Protein AF-A0A0F5VX11-F1 (afdb_monomer)

Foldseek 3Di:
DDPPPDDDPDDVVVVVVVVVVLVVVLVVLVVVLVVLVVVLVVCVVVVHDVVVNVVSVVVSVVSVVVCVVSVRPPD

pLDDT: mean 84.72, std 14.76, range [41.28, 97.31]

Solvent-accessible surface area (backbone atoms only — not comparable to full-atom values): 4477 Å² total; per-residue (Å²): 135,84,82,81,76,72,78,83,83,82,53,67,68,60,53,50,54,51,52,49,53,51,52,52,52,44,51,53,51,55,50,52,52,53,49,45,52,49,52,46,49,53,36,60,76,69,66,53,55,71,69,59,52,50,55,46,49,52,53,42,53,52,49,52,56,50,30,55,76,70,55,49,84,80,126

Mean predicted aligned error: 8.62 Å

Nearest PDB structures (foldseek):
  6b87-assembly2_B-3  TM=8.856E-01  e=4.025E-0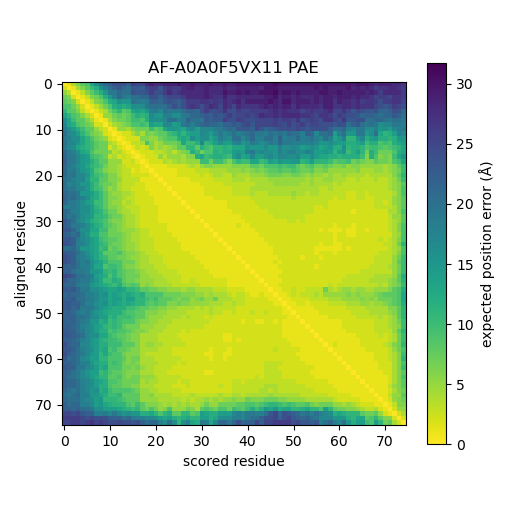1  synthetic construct
  6b87-assembly1_A-2  TM=8.769E-01  e=4.025E-01  synthetic construct
  8cwy-assembly1_B  TM=8.961E-01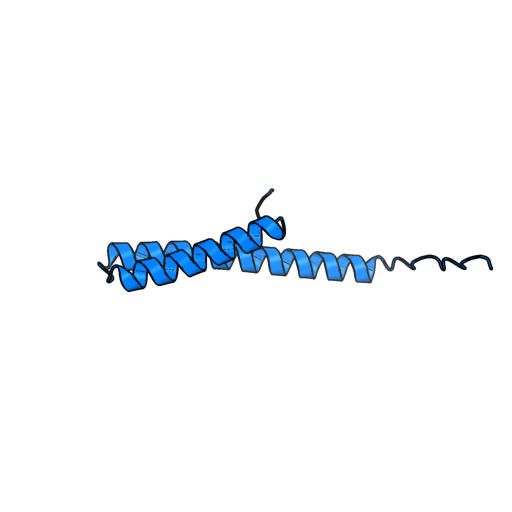  e=6.491E-01  synthetic construct
  8cwy-assembly1_F  TM=8.976E-01  e=6.491E-01  synthetic construct
  8cwy-assembly1_H  TM=8.959E-01  e=1.121E+00  synthetic construct

Radius of gyration: 19.94 Å; Cα contacts (8 Å, |Δi|>4): 28; chains: 1; bounding box: 30×29×61 Å

Structure (mmCIF, N/CA/C/O backbone):
data_AF-A0A0F5VX11-F1
#
_entry.id   AF-A0A0F5VX11-F1
#
loop_
_atom_site.group_PDB
_atom_site.id
_atom_site.type_symbol
_atom_site.label_atom_id
_atom_site.label_alt_id
_atom_site.label_comp_id
_atom_site.label_asym_id
_atom_site.label_entity_id
_atom_site.label_seq_id
_atom_site.pdbx_PDB_ins_code
_atom_site.Cartn_x
_atom_site.Cartn_y
_atom_site.Cartn_z
_atom_site.occupancy
_atom_site.B_iso_or_equiv
_atom_site.auth_seq_id
_atom_site.auth_comp_id
_atom_site.auth_asym_id
_atom_site.auth_atom_id
_atom_site.pdbx_PDB_model_num
ATOM 1 N N . MET A 1 1 ? 18.268 22.826 -42.410 1.00 44.06 1 MET A N 1
ATOM 2 C CA . MET A 1 1 ? 19.075 22.039 -41.459 1.00 44.06 1 MET A CA 1
ATOM 3 C C . MET A 1 1 ? 18.272 20.793 -41.153 1.00 44.06 1 MET A C 1
ATOM 5 O O . MET A 1 1 ? 17.223 20.902 -40.536 1.00 44.06 1 MET A O 1
ATOM 9 N N . THR A 1 2 ? 18.658 19.670 -41.747 1.00 50.50 2 THR A N 1
ATOM 10 C CA . THR A 1 2 ? 18.029 18.359 -41.555 1.00 50.50 2 THR A CA 1
ATOM 11 C C . THR A 1 2 ? 18.349 17.874 -40.151 1.00 50.50 2 THR A C 1
ATOM 13 O O . THR A 1 2 ? 19.514 17.809 -39.773 1.00 50.50 2 THR A O 1
ATOM 16 N N . THR A 1 3 ? 17.318 17.599 -39.360 1.00 55.75 3 THR A N 1
ATOM 17 C CA . THR A 1 3 ? 17.464 16.981 -38.046 1.00 55.75 3 THR A CA 1
ATOM 18 C C . THR A 1 3 ? 17.926 15.545 -38.269 1.00 55.75 3 THR A C 1
ATOM 20 O O . THR A 1 3 ? 17.133 14.706 -38.689 1.00 55.75 3 THR A O 1
ATOM 23 N N . ASP A 1 4 ? 19.215 15.288 -38.054 1.00 56.53 4 ASP A N 1
ATOM 24 C CA . ASP A 1 4 ? 19.791 13.947 -37.940 1.00 56.53 4 ASP A CA 1
ATOM 25 C C . ASP A 1 4 ? 19.130 13.261 -36.734 1.00 56.53 4 ASP A C 1
ATOM 27 O O . ASP A 1 4 ? 19.550 13.417 -35.587 1.00 56.53 4 ASP A O 1
ATOM 31 N N . GLN A 1 5 ? 18.005 12.583 -36.966 1.00 60.66 5 GLN A N 1
ATOM 32 C CA . GLN A 1 5 ? 17.442 11.670 -35.981 1.00 60.66 5 GLN A CA 1
ATOM 33 C C . GLN A 1 5 ? 18.301 10.412 -36.017 1.00 60.66 5 GLN A C 1
ATOM 35 O O . GLN A 1 5 ? 18.090 9.527 -36.845 1.00 60.66 5 GLN A O 1
ATOM 40 N N . GLN A 1 6 ? 19.311 10.370 -35.149 1.00 58.81 6 GLN A N 1
ATOM 41 C CA . GLN A 1 6 ? 20.068 9.148 -34.914 1.00 58.81 6 GLN A CA 1
ATOM 42 C C . GLN A 1 6 ? 19.092 8.034 -34.494 1.00 58.81 6 GLN A C 1
ATOM 44 O O . GLN A 1 6 ? 18.193 8.297 -33.687 1.00 58.81 6 GLN A O 1
ATOM 49 N N . PRO A 1 7 ? 19.227 6.813 -35.038 1.00 64.69 7 PRO A N 1
ATOM 50 C CA . PRO A 1 7 ? 18.398 5.695 -34.620 1.00 64.69 7 PRO A CA 1
ATOM 51 C C . PRO A 1 7 ? 18.628 5.440 -33.129 1.00 64.69 7 PRO A C 1
ATOM 53 O O . PRO A 1 7 ? 19.767 5.386 -32.670 1.00 64.69 7 PRO A O 1
ATOM 56 N N . VAL A 1 8 ? 17.539 5.309 -32.372 1.00 68.56 8 VAL A N 1
ATOM 57 C CA . VAL A 1 8 ? 17.600 4.820 -30.994 1.00 68.56 8 VAL A CA 1
ATOM 58 C C . VAL A 1 8 ? 18.113 3.384 -31.074 1.00 68.56 8 VAL A C 1
ATOM 60 O O . VAL A 1 8 ? 17.437 2.516 -31.627 1.00 68.56 8 VAL A O 1
ATOM 63 N N . GLU A 1 9 ? 19.337 3.143 -30.606 1.00 67.94 9 GLU A N 1
ATOM 64 C CA . GLU A 1 9 ? 19.849 1.784 -30.453 1.00 67.94 9 GLU A CA 1
ATOM 65 C C . GLU A 1 9 ? 19.067 1.107 -29.326 1.00 67.94 9 GLU A C 1
ATOM 67 O O . GLU A 1 9 ? 19.227 1.422 -28.149 1.00 67.94 9 GLU A O 1
ATOM 72 N N . HIS A 1 10 ? 18.173 0.206 -29.719 1.00 63.66 10 HIS A N 1
ATOM 73 C CA . HIS A 1 10 ? 17.453 -0.677 -28.817 1.00 63.66 10 HIS A CA 1
ATOM 74 C C . HIS A 1 10 ? 18.377 -1.845 -28.456 1.00 63.66 10 HIS A C 1
ATOM 76 O O . HIS A 1 10 ? 18.607 -2.721 -29.291 1.00 63.66 10 HIS A O 1
ATOM 82 N N . ASP A 1 11 ? 18.938 -1.836 -27.244 1.00 74.75 11 ASP A N 1
ATOM 83 C CA . ASP A 1 11 ? 19.640 -2.987 -26.667 1.00 74.75 11 ASP A CA 1
ATOM 84 C C . ASP A 1 11 ? 18.621 -3.885 -25.940 1.00 74.75 11 ASP A C 1
ATOM 86 O O . ASP A 1 11 ? 18.152 -3.522 -24.855 1.00 74.75 11 ASP A O 1
ATOM 90 N N . PRO A 1 12 ? 18.279 -5.067 -26.488 1.00 71.75 12 PRO A N 1
ATOM 91 C CA . PRO A 1 12 ? 17.253 -5.934 -25.916 1.00 71.75 12 PRO A CA 1
ATOM 92 C C . PRO A 1 12 ? 17.566 -6.397 -24.488 1.00 71.75 12 PRO A C 1
ATOM 94 O O . PRO A 1 12 ? 16.643 -6.625 -23.709 1.00 71.75 12 PRO A O 1
ATOM 97 N N . LEU A 1 13 ? 18.850 -6.533 -24.131 1.00 71.00 13 LEU A N 1
ATOM 98 C CA . LEU A 1 13 ? 19.253 -6.957 -22.786 1.00 71.00 13 LEU A CA 1
ATOM 99 C C . LEU A 1 13 ? 19.032 -5.842 -21.759 1.00 71.00 13 LEU A C 1
ATOM 101 O O . LEU A 1 13 ? 18.593 -6.114 -20.640 1.00 71.00 13 LEU A O 1
ATOM 105 N N . SER A 1 14 ? 19.303 -4.592 -22.144 1.00 70.62 14 SER A N 1
ATOM 106 C CA . SER A 1 14 ? 19.019 -3.427 -21.303 1.00 70.62 14 SER A CA 1
ATOM 107 C C . SER A 1 14 ? 17.514 -3.256 -21.101 1.00 70.62 14 SER A C 1
ATOM 109 O O . SER A 1 14 ? 17.062 -3.055 -19.976 1.00 70.62 14 SER A O 1
ATOM 111 N N . GLU A 1 15 ? 16.721 -3.413 -22.163 1.00 73.75 15 GLU A N 1
ATOM 112 C CA . GLU A 1 15 ? 15.261 -3.312 -22.083 1.00 73.75 15 GLU A CA 1
ATOM 113 C C . GLU A 1 15 ? 14.644 -4.414 -21.212 1.00 73.75 15 GLU A C 1
ATOM 115 O O . GLU A 1 15 ? 13.731 -4.150 -20.428 1.00 73.75 15 GLU A O 1
ATOM 120 N N . GLU A 1 16 ? 15.146 -5.649 -21.298 1.00 72.25 16 GLU A N 1
ATOM 121 C CA . GLU A 1 16 ? 14.690 -6.748 -20.444 1.00 72.25 16 GLU A CA 1
ATOM 122 C C . GLU A 1 16 ? 15.010 -6.492 -18.961 1.00 72.25 16 GLU A C 1
ATOM 124 O O . GLU A 1 16 ? 14.153 -6.715 -18.099 1.00 72.25 16 GLU A O 1
ATOM 129 N N . ALA A 1 17 ? 16.202 -5.967 -18.658 1.00 70.38 17 ALA A N 1
ATOM 130 C CA . ALA A 1 17 ? 16.593 -5.591 -17.300 1.00 70.38 17 ALA A CA 1
ATOM 131 C C . ALA A 1 17 ? 15.730 -4.443 -16.739 1.00 70.38 17 ALA A C 1
ATOM 133 O O . ALA A 1 17 ? 15.307 -4.489 -15.575 1.00 70.38 17 ALA A O 1
ATOM 134 N N . ASP A 1 18 ? 15.402 -3.450 -17.566 1.00 82.12 18 ASP A N 1
ATOM 135 C CA . ASP A 1 18 ? 14.510 -2.348 -17.198 1.00 82.12 18 ASP A CA 1
ATOM 136 C C . ASP A 1 18 ? 13.082 -2.846 -16.937 1.00 82.12 18 ASP A C 1
ATOM 138 O O . ASP A 1 18 ? 12.466 -2.504 -15.922 1.00 82.12 18 ASP A O 1
ATOM 142 N N . LEU A 1 19 ? 12.557 -3.722 -17.800 1.00 84.44 19 LEU A N 1
ATOM 143 C CA . LEU A 1 19 ? 11.241 -4.337 -17.620 1.00 84.44 19 LEU A CA 1
ATOM 144 C C . LEU A 1 19 ? 11.174 -5.206 -16.361 1.00 84.44 19 LEU A C 1
ATOM 146 O O . LEU A 1 19 ? 10.161 -5.178 -15.654 1.00 84.44 19 LEU A O 1
ATOM 150 N N . LEU A 1 20 ? 12.228 -5.969 -16.063 1.00 87.81 20 LEU A N 1
ATOM 151 C CA . LEU A 1 20 ? 12.315 -6.752 -14.833 1.00 87.81 20 LEU A CA 1
ATOM 152 C C . LEU A 1 20 ? 12.294 -5.835 -13.606 1.00 87.81 20 LEU A C 1
ATOM 154 O O . LEU A 1 20 ? 11.495 -6.055 -12.697 1.00 87.81 20 LEU A O 1
ATOM 158 N N . THR A 1 21 ? 13.086 -4.763 -13.625 1.00 88.06 21 THR A N 1
ATOM 159 C CA . THR A 1 21 ? 13.134 -3.759 -12.551 1.00 88.06 21 THR A CA 1
ATOM 160 C C . THR A 1 21 ? 11.760 -3.128 -12.316 1.00 88.06 21 THR A C 1
ATOM 162 O O . THR A 1 21 ? 11.316 -2.993 -11.173 1.00 88.06 21 THR A O 1
ATOM 165 N N . ILE A 1 22 ? 11.041 -2.796 -13.393 1.00 87.00 22 ILE A N 1
ATOM 166 C CA . ILE A 1 22 ? 9.671 -2.279 -13.315 1.00 87.00 22 ILE A CA 1
ATOM 167 C C . ILE A 1 22 ? 8.751 -3.322 -12.676 1.00 87.00 22 ILE A C 1
ATOM 169 O O . ILE A 1 22 ? 8.049 -2.997 -11.721 1.00 87.00 22 ILE A O 1
ATOM 173 N N . ARG A 1 23 ? 8.764 -4.578 -13.137 1.00 88.62 23 ARG A N 1
ATOM 174 C CA . ARG A 1 23 ? 7.912 -5.646 -12.581 1.00 88.62 23 ARG A CA 1
ATOM 175 C C . ARG A 1 23 ? 8.194 -5.919 -11.105 1.00 88.62 23 ARG A C 1
ATOM 177 O O . ARG A 1 23 ? 7.254 -6.097 -10.333 1.00 88.62 23 ARG A O 1
ATOM 184 N N . GLU A 1 24 ? 9.456 -5.911 -10.689 1.00 90.31 24 GLU A N 1
ATOM 185 C CA . GLU A 1 24 ? 9.823 -6.043 -9.277 1.00 90.31 24 GLU A CA 1
ATOM 186 C C . GLU A 1 24 ? 9.301 -4.872 -8.443 1.00 90.31 24 GLU A C 1
ATOM 188 O O . GLU A 1 24 ? 8.736 -5.074 -7.366 1.00 90.31 24 GLU A O 1
ATOM 193 N N . ALA A 1 25 ? 9.440 -3.641 -8.943 1.00 88.75 25 ALA A N 1
ATOM 194 C CA . ALA A 1 25 ? 8.893 -2.465 -8.280 1.00 88.75 25 ALA A CA 1
ATOM 195 C C . ALA A 1 25 ? 7.360 -2.550 -8.161 1.00 88.75 25 ALA A C 1
ATOM 197 O O . ALA A 1 25 ? 6.809 -2.257 -7.099 1.00 88.7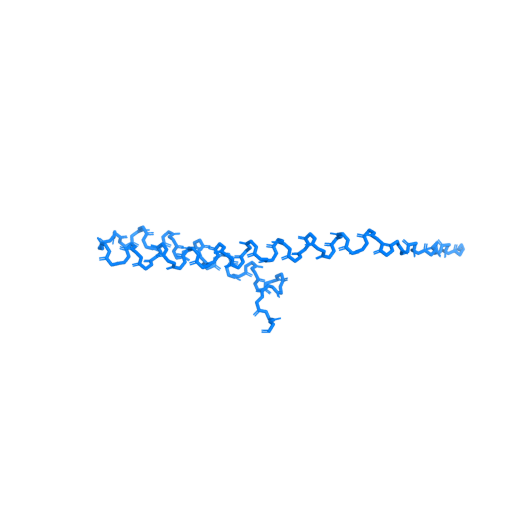5 25 ALA A O 1
ATOM 198 N N . GLN A 1 26 ? 6.674 -3.016 -9.209 1.00 90.19 26 GLN A N 1
ATOM 199 C CA . GLN A 1 26 ? 5.230 -3.258 -9.195 1.00 90.19 26 GLN A CA 1
ATOM 200 C C . GLN A 1 26 ? 4.841 -4.298 -8.138 1.00 90.19 26 GLN A C 1
ATOM 202 O O . GLN A 1 26 ? 3.942 -4.042 -7.336 1.00 90.19 26 GLN A O 1
ATOM 207 N N . ALA A 1 27 ? 5.552 -5.428 -8.079 1.00 90.94 27 ALA A N 1
ATOM 208 C CA . ALA A 1 27 ? 5.316 -6.475 -7.088 1.00 90.94 27 ALA A CA 1
ATOM 209 C C . ALA A 1 27 ? 5.468 -5.949 -5.650 1.00 90.94 27 ALA A C 1
ATOM 211 O O . ALA A 1 27 ? 4.591 -6.180 -4.816 1.00 90.94 27 ALA A O 1
ATOM 212 N N . ARG A 1 28 ? 6.519 -5.161 -5.377 1.00 92.44 28 ARG A N 1
ATOM 213 C CA . ARG A 1 28 ? 6.747 -4.528 -4.064 1.00 92.44 28 ARG A CA 1
ATOM 214 C C . ARG A 1 28 ? 5.628 -3.558 -3.681 1.00 92.44 28 ARG A C 1
ATOM 216 O O . ARG A 1 28 ? 5.220 -3.514 -2.522 1.00 92.44 28 ARG A O 1
ATOM 223 N N . VAL A 1 29 ? 5.102 -2.785 -4.634 1.00 92.31 29 VAL A N 1
ATOM 224 C CA . VAL A 1 29 ? 3.958 -1.888 -4.386 1.00 92.31 29 VAL A CA 1
ATOM 225 C C . VAL A 1 29 ? 2.703 -2.693 -4.048 1.00 92.31 29 VAL A C 1
ATOM 227 O O . VAL A 1 29 ? 2.005 -2.360 -3.088 1.00 92.31 29 VAL A O 1
ATOM 230 N N . THR A 1 30 ? 2.424 -3.769 -4.787 1.00 92.62 30 THR A N 1
ATOM 231 C CA . THR A 1 30 ? 1.286 -4.657 -4.512 1.00 92.62 30 THR A CA 1
ATOM 232 C C . THR A 1 30 ? 1.387 -5.306 -3.132 1.00 92.62 30 THR A C 1
ATOM 234 O O . THR A 1 30 ? 0.404 -5.312 -2.387 1.00 92.62 30 THR A O 1
ATOM 237 N N . GLU A 1 31 ? 2.567 -5.805 -2.763 1.00 94.81 31 GLU A N 1
ATOM 238 C CA . GLU A 1 31 ? 2.837 -6.360 -1.434 1.00 94.81 31 GLU A CA 1
ATOM 239 C C . GLU A 1 31 ? 2.608 -5.310 -0.344 1.00 94.81 31 GLU A C 1
ATOM 241 O O . GLU A 1 31 ? 1.840 -5.535 0.591 1.00 94.81 31 GLU A O 1
ATOM 246 N N . ARG A 1 32 ? 3.138 -4.096 -0.524 1.00 95.19 32 ARG A N 1
ATOM 247 C CA . ARG A 1 32 ? 2.972 -3.028 0.463 1.00 95.19 32 ARG A CA 1
ATOM 248 C C . ARG A 1 32 ? 1.512 -2.605 0.660 1.00 95.19 32 ARG A C 1
ATOM 250 O O . ARG A 1 32 ? 1.112 -2.294 1.782 1.00 95.19 32 ARG A O 1
ATOM 257 N N . ILE A 1 33 ? 0.701 -2.602 -0.401 1.00 95.31 33 ILE A N 1
ATOM 258 C CA . ILE A 1 33 ? -0.752 -2.363 -0.310 1.00 95.31 33 ILE A CA 1
ATOM 259 C C . ILE A 1 33 ? -1.427 -3.466 0.513 1.00 95.31 33 ILE A C 1
ATOM 261 O O . ILE A 1 33 ? -2.297 -3.173 1.338 1.00 95.31 33 ILE A O 1
ATOM 265 N N . ARG A 1 34 ? -1.044 -4.730 0.298 1.00 95.69 34 ARG A N 1
ATOM 266 C CA . ARG A 1 34 ? -1.564 -5.867 1.067 1.00 95.69 34 ARG A CA 1
ATOM 267 C C . ARG A 1 34 ? -1.213 -5.735 2.549 1.00 95.69 34 ARG A C 1
ATOM 269 O O . ARG A 1 34 ? -2.107 -5.889 3.380 1.00 95.69 34 ARG A O 1
ATOM 276 N N . ASP A 1 35 ? 0.026 -5.381 2.867 1.00 97.00 35 ASP A N 1
ATOM 277 C CA . ASP A 1 35 ? 0.477 -5.199 4.248 1.00 97.00 35 ASP A CA 1
ATOM 278 C C . ASP A 1 35 ? -0.284 -4.084 4.957 1.00 97.00 35 ASP A C 1
ATOM 280 O O . ASP A 1 35 ? -0.754 -4.275 6.073 1.00 97.00 35 ASP A O 1
ATOM 284 N N . LEU A 1 36 ? -0.474 -2.934 4.302 1.00 96.38 36 LEU A N 1
ATOM 285 C CA . LEU A 1 36 ? -1.224 -1.815 4.882 1.00 96.38 36 LEU A CA 1
ATOM 286 C C . LEU A 1 36 ? -2.699 -2.164 5.122 1.00 96.38 36 LEU A C 1
ATOM 288 O O . LEU A 1 36 ? -3.282 -1.725 6.112 1.00 96.38 36 LEU A O 1
ATOM 292 N N . ARG A 1 37 ? -3.312 -2.976 4.249 1.00 96.94 37 ARG A N 1
ATOM 293 C CA . ARG A 1 37 ? -4.668 -3.505 4.479 1.00 96.94 37 ARG A CA 1
ATOM 294 C C . ARG A 1 37 ? -4.708 -4.426 5.695 1.00 96.94 37 ARG A C 1
ATOM 296 O O . ARG A 1 37 ? -5.642 -4.327 6.488 1.00 96.94 37 ARG A O 1
ATOM 303 N N . GLN A 1 38 ? -3.705 -5.289 5.853 1.00 97.12 38 GLN A N 1
ATOM 304 C CA . GLN A 1 38 ? -3.598 -6.173 7.011 1.00 97.12 38 GLN A CA 1
ATOM 305 C C . GLN A 1 38 ? -3.341 -5.385 8.303 1.00 97.12 38 GLN A C 1
ATOM 307 O O . GLN A 1 38 ? -3.989 -5.655 9.307 1.00 97.12 38 GLN A O 1
ATOM 312 N N . GLU A 1 39 ? -2.454 -4.387 8.278 1.00 96.44 39 GLU A N 1
ATOM 313 C CA . GLU A 1 39 ? -2.176 -3.477 9.398 1.00 96.44 39 GLU A CA 1
ATOM 314 C C . GLU A 1 39 ? -3.460 -2.768 9.845 1.00 96.44 39 GLU A C 1
ATOM 316 O O . GLU A 1 39 ? -3.799 -2.790 11.026 1.00 96.44 39 GLU A O 1
ATOM 321 N N . LEU A 1 40 ? -4.226 -2.220 8.896 1.00 96.25 40 LEU A N 1
ATOM 322 C CA . LEU A 1 40 ? -5.497 -1.555 9.178 1.00 96.25 40 LE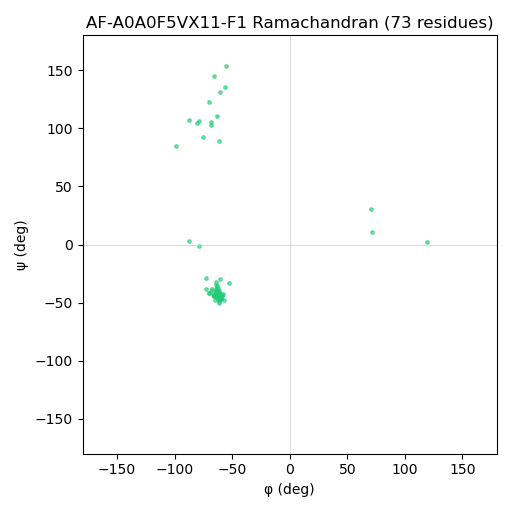U A CA 1
ATOM 323 C C . LEU A 1 40 ? -6.526 -2.514 9.791 1.00 96.25 40 LEU A C 1
ATOM 325 O O . LEU A 1 40 ? -7.225 -2.139 10.731 1.00 96.25 40 LEU A O 1
ATOM 329 N N . GLN A 1 41 ? -6.604 -3.750 9.291 1.00 96.31 41 GLN A N 1
ATOM 330 C CA . GLN A 1 41 ? -7.493 -4.773 9.838 1.00 96.31 41 GLN A CA 1
ATOM 331 C C . GLN A 1 41 ? -7.098 -5.152 11.271 1.00 96.31 41 GLN A C 1
ATOM 333 O O . GLN A 1 41 ? -7.951 -5.148 12.154 1.00 96.31 41 GLN A O 1
ATOM 338 N N . THR A 1 42 ? -5.812 -5.406 11.518 1.00 97.31 42 THR A N 1
ATOM 339 C CA . THR A 1 42 ? -5.284 -5.732 12.850 1.00 97.31 42 THR A CA 1
ATOM 340 C C . THR A 1 42 ? -5.532 -4.599 13.846 1.00 97.31 42 THR A C 1
ATOM 342 O O . THR A 1 42 ? -5.966 -4.853 14.966 1.00 97.31 42 THR A O 1
ATOM 345 N N . LEU A 1 43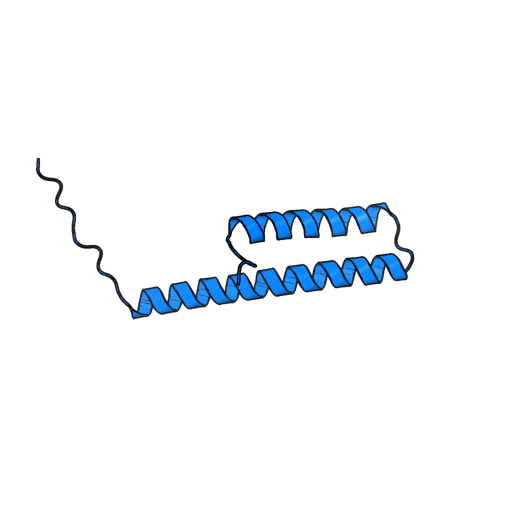 ? -5.304 -3.344 13.446 1.00 95.75 43 LEU A N 1
ATOM 346 C CA . LEU A 1 43 ? -5.570 -2.177 14.290 1.00 95.75 43 LEU A CA 1
ATOM 347 C C . LEU A 1 43 ? -7.061 -2.041 14.606 1.00 95.75 43 LEU A C 1
ATOM 349 O O . LEU A 1 43 ? -7.429 -1.793 15.753 1.00 95.75 43 LEU A O 1
ATOM 353 N N . ARG A 1 44 ? -7.931 -2.249 13.610 1.00 95.00 44 ARG A N 1
ATOM 354 C CA . ARG A 1 44 ? -9.384 -2.210 13.809 1.00 95.00 44 ARG A CA 1
ATOM 355 C C . ARG A 1 44 ? -9.831 -3.265 14.817 1.00 95.00 44 ARG A C 1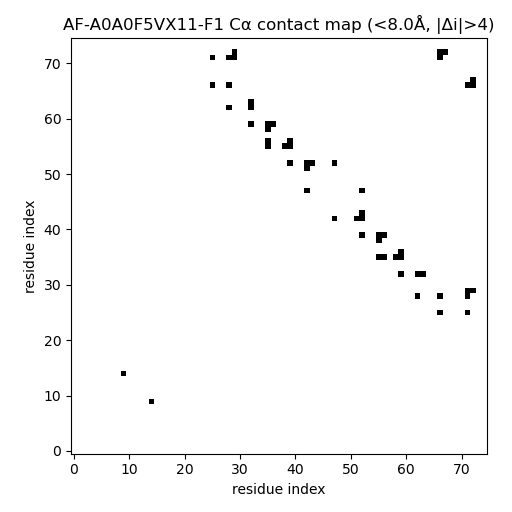
ATOM 357 O O . ARG A 1 44 ? -10.605 -2.954 15.717 1.00 95.00 44 ARG A O 1
ATOM 364 N N . ASP A 1 45 ? -9.329 -4.485 14.676 1.00 96.62 45 ASP A N 1
ATOM 365 C CA . ASP A 1 45 ? -9.712 -5.611 15.530 1.00 96.62 45 ASP A CA 1
ATOM 366 C C . ASP A 1 45 ? -9.120 -5.482 16.943 1.00 96.62 45 ASP A C 1
ATOM 368 O O . ASP A 1 45 ? -9.729 -5.924 17.914 1.00 96.62 45 ASP A O 1
ATOM 372 N N . GLY A 1 46 ? -7.970 -4.816 17.071 1.00 96.19 46 GLY A N 1
ATOM 373 C CA . GLY A 1 46 ? -7.342 -4.473 18.348 1.00 96.19 46 GLY A CA 1
ATOM 374 C C . GLY A 1 46 ? -7.957 -3.267 19.065 1.00 96.19 46 GLY A C 1
ATOM 375 O O . GLY A 1 46 ? -7.492 -2.916 20.147 1.00 96.19 46 GLY A O 1
ATOM 376 N N . GLY A 1 47 ? -8.976 -2.618 18.488 1.00 95.00 47 GLY A N 1
ATOM 377 C CA . GLY A 1 47 ? -9.612 -1.439 19.083 1.00 95.00 47 GLY A CA 1
ATOM 378 C C . GLY A 1 47 ? -8.732 -0.186 19.062 1.00 95.00 47 GLY A C 1
ATOM 379 O O . GLY A 1 47 ? -8.835 0.644 19.965 1.00 95.00 47 GLY A O 1
ATOM 380 N N . ALA A 1 48 ? -7.861 -0.057 18.056 1.00 94.25 48 ALA A N 1
ATOM 381 C CA . ALA A 1 48 ? -6.996 1.105 17.872 1.00 94.25 48 ALA A CA 1
ATOM 382 C C . ALA A 1 48 ? -7.791 2.417 17.815 1.00 94.25 48 ALA A C 1
ATOM 384 O O . ALA A 1 48 ? -8.959 2.460 17.408 1.00 94.25 48 ALA A O 1
ATOM 385 N N . HIS A 1 49 ? -7.135 3.513 18.194 1.00 96.00 49 HIS A N 1
ATOM 386 C CA . HIS A 1 49 ? -7.787 4.814 18.220 1.00 96.00 49 HIS A CA 1
ATOM 387 C C . HIS A 1 49 ? -8.154 5.258 16.788 1.00 96.00 49 HIS A C 1
ATOM 389 O O . HIS A 1 49 ? -7.370 5.033 15.860 1.00 96.00 49 HIS A O 1
ATOM 395 N N . PRO A 1 50 ? -9.286 5.957 16.566 1.00 95.00 50 PRO A N 1
ATOM 396 C CA . PRO A 1 50 ? -9.693 6.397 15.227 1.00 95.00 50 PR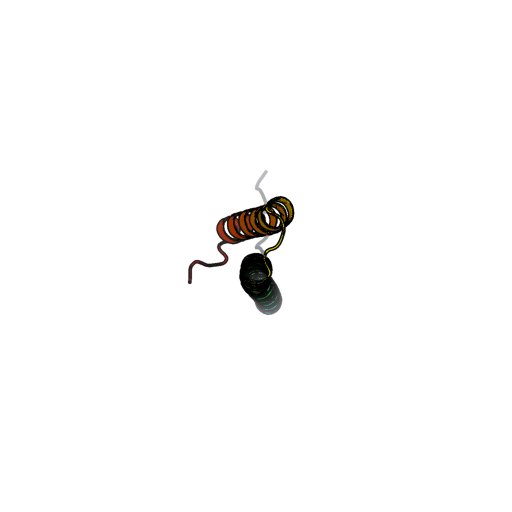O A CA 1
ATOM 397 C C . PRO A 1 50 ? -8.619 7.174 14.449 1.00 95.00 50 PRO A C 1
ATOM 399 O O . PRO A 1 50 ? -8.521 7.047 13.234 1.00 95.00 50 PRO A O 1
ATOM 402 N N . VAL A 1 51 ? -7.778 7.939 15.150 1.00 96.19 51 VAL A N 1
ATOM 403 C CA . VAL A 1 51 ? -6.655 8.689 14.551 1.00 96.19 51 VAL A CA 1
ATOM 404 C C . VAL A 1 51 ? -5.599 7.759 13.940 1.00 96.19 51 VAL A C 1
ATOM 406 O O . VAL A 1 51 ? -5.069 8.056 12.872 1.00 96.19 51 VAL A O 1
ATOM 409 N N . GLU A 1 52 ? -5.304 6.628 14.581 1.00 92.56 52 GLU A N 1
ATOM 410 C CA . GLU A 1 52 ? -4.332 5.649 14.077 1.00 92.56 52 GLU A CA 1
ATOM 411 C C . GLU A 1 52 ? -4.881 4.934 12.840 1.00 92.56 52 GLU A C 1
ATOM 413 O O . GLU A 1 52 ? -4.176 4.785 11.839 1.00 92.56 52 GLU A O 1
ATOM 418 N N . LEU A 1 53 ? -6.169 4.572 12.875 1.00 95.62 53 LEU A N 1
ATOM 419 C CA . LEU A 1 53 ? -6.872 3.988 11.732 1.00 95.62 53 LEU A CA 1
ATOM 420 C C . LEU A 1 53 ? -6.865 4.935 10.528 1.00 95.62 53 LEU A C 1
ATOM 422 O O . LEU A 1 53 ? -6.555 4.506 9.416 1.00 95.62 53 LEU A O 1
ATOM 426 N N . GLU A 1 54 ? -7.144 6.221 10.747 1.00 96.50 54 GLU A N 1
ATOM 427 C CA . GLU A 1 54 ? -7.159 7.224 9.681 1.00 96.50 54 GLU A CA 1
ATOM 428 C C . GLU A 1 54 ? -5.758 7.467 9.103 1.00 96.50 54 GLU A C 1
ATOM 430 O O . GLU A 1 54 ? -5.594 7.570 7.887 1.00 96.50 54 GLU A O 1
ATOM 435 N N . ALA A 1 55 ? -4.718 7.465 9.941 1.00 95.94 55 ALA A N 1
ATOM 436 C CA . ALA A 1 55 ? -3.337 7.589 9.479 1.00 95.94 55 ALA A CA 1
ATOM 437 C C . ALA A 1 55 ? -2.912 6.409 8.583 1.00 95.94 55 ALA A C 1
ATOM 439 O O . ALA A 1 55 ? -2.241 6.597 7.564 1.00 95.94 55 ALA A O 1
ATOM 440 N N . VAL A 1 56 ? -3.294 5.176 8.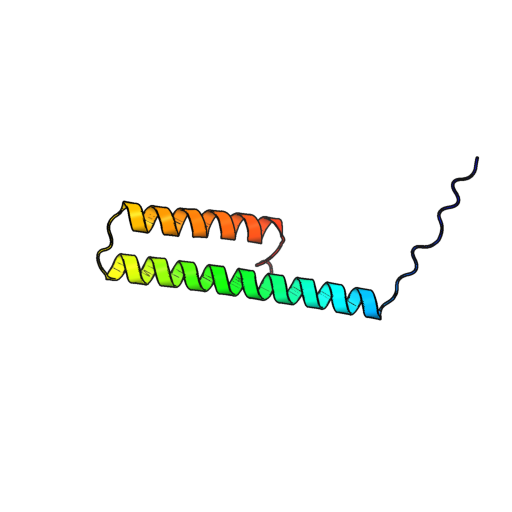930 1.00 95.50 56 VAL A N 1
ATOM 441 C CA . VAL A 1 56 ? -3.004 3.988 8.104 1.00 95.50 56 VAL A CA 1
ATOM 442 C C . VAL A 1 56 ? -3.830 4.015 6.821 1.00 95.50 56 VAL A C 1
ATOM 444 O O . VAL A 1 56 ? -3.295 3.759 5.741 1.00 95.50 56 VAL A O 1
ATOM 447 N N . ARG A 1 57 ? -5.105 4.401 6.915 1.00 96.50 57 ARG A N 1
ATOM 448 C CA . ARG A 1 57 ? -6.006 4.534 5.769 1.00 96.50 57 ARG A CA 1
ATOM 449 C C . ARG A 1 57 ? -5.515 5.571 4.765 1.00 96.50 57 ARG A C 1
ATOM 451 O O . ARG A 1 57 ? -5.459 5.272 3.578 1.00 96.50 57 ARG A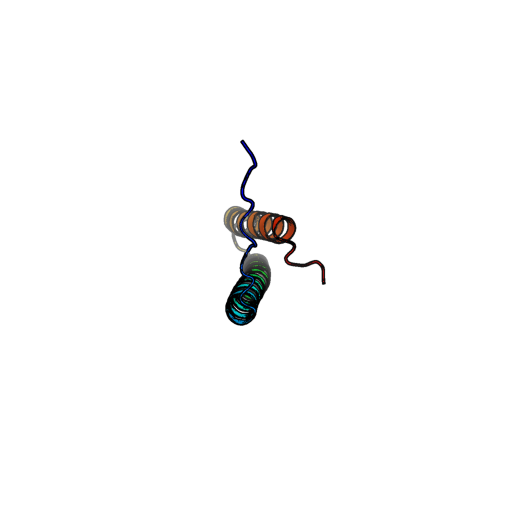 O 1
ATOM 458 N N . GLY A 1 58 ? -5.076 6.741 5.225 1.00 96.94 58 GLY A N 1
ATOM 459 C CA . GLY A 1 58 ? -4.519 7.779 4.357 1.00 96.94 58 GLY A CA 1
ATOM 460 C C . GLY A 1 58 ? -3.268 7.308 3.609 1.00 96.94 58 GLY A C 1
ATOM 461 O O . GLY A 1 58 ? -3.141 7.531 2.404 1.00 96.94 58 GLY A O 1
ATOM 462 N N . ARG A 1 59 ? -2.370 6.579 4.291 1.00 95.25 59 ARG A N 1
ATOM 463 C CA . ARG A 1 59 ? -1.191 5.958 3.657 1.00 95.25 59 ARG A CA 1
ATOM 464 C C . ARG A 1 59 ? -1.594 4.936 2.591 1.00 95.25 59 ARG A C 1
ATOM 466 O O . ARG A 1 59 ? -1.030 4.952 1.497 1.00 95.25 59 ARG A O 1
ATOM 473 N N . LEU A 1 60 ? -2.574 4.083 2.893 1.00 95.50 60 LEU A N 1
ATOM 474 C CA . LEU A 1 60 ? -3.114 3.102 1.951 1.00 95.50 60 LEU A CA 1
ATOM 475 C C . LEU A 1 60 ? -3.727 3.784 0.720 1.00 95.50 60 LEU A C 1
ATOM 477 O O . LEU A 1 60 ? -3.378 3.428 -0.402 1.00 95.50 60 LEU A O 1
ATOM 481 N N . ASP A 1 61 ? -4.571 4.796 0.913 1.00 95.50 61 ASP A N 1
ATOM 482 C CA . ASP A 1 61 ? -5.231 5.520 -0.177 1.00 95.50 61 ASP A CA 1
ATOM 483 C C . ASP A 1 61 ? -4.223 6.244 -1.079 1.00 95.50 61 ASP A C 1
ATOM 485 O O . ASP A 1 61 ? -4.362 6.242 -2.304 1.00 95.50 61 ASP A O 1
ATOM 489 N N . HIS A 1 62 ? -3.184 6.848 -0.496 1.00 95.06 62 HIS A N 1
ATOM 490 C CA . HIS A 1 62 ? -2.107 7.477 -1.261 1.00 95.06 62 HIS A CA 1
ATOM 491 C C . HIS A 1 62 ? -1.356 6.455 -2.116 1.00 95.06 62 HIS A C 1
ATOM 493 O O . HIS A 1 62 ? -1.101 6.711 -3.295 1.00 95.06 62 HIS A O 1
ATOM 499 N N . LEU A 1 63 ? -1.031 5.294 -1.543 1.00 92.94 63 LEU A N 1
ATOM 500 C CA . LEU A 1 63 ? -0.304 4.244 -2.247 1.00 92.94 63 LEU A CA 1
ATOM 501 C C . LEU A 1 63 ? -1.148 3.604 -3.355 1.00 92.94 63 LEU A C 1
ATOM 503 O O . LEU A 1 63 ? -0.636 3.385 -4.447 1.00 92.94 63 LEU A O 1
ATOM 507 N N . VAL A 1 64 ? -2.442 3.368 -3.116 1.00 93.56 64 VAL A N 1
ATOM 508 C CA . VAL A 1 64 ? -3.376 2.853 -4.131 1.00 93.56 64 VAL A CA 1
ATOM 509 C C . VAL A 1 64 ? -3.496 3.829 -5.301 1.00 93.56 64 VAL A C 1
ATOM 511 O O . VAL A 1 64 ? -3.319 3.428 -6.446 1.00 93.56 64 VAL A O 1
ATOM 514 N N . LYS A 1 65 ? -3.692 5.126 -5.037 1.00 92.88 65 LYS A N 1
ATOM 515 C CA . LYS A 1 65 ? -3.754 6.146 -6.100 1.00 92.88 65 LYS A CA 1
ATOM 516 C C . LYS A 1 65 ? -2.448 6.244 -6.889 1.00 92.88 65 LYS A C 1
ATOM 518 O O . LYS A 1 65 ? -2.468 6.472 -8.097 1.00 92.88 65 LYS A O 1
ATOM 523 N N . ALA A 1 66 ? -1.304 6.107 -6.218 1.00 89.56 66 ALA A N 1
ATOM 524 C CA . ALA A 1 66 ? -0.008 6.078 -6.887 1.00 89.56 66 ALA A CA 1
ATOM 525 C C . ALA A 1 66 ? 0.138 4.827 -7.770 1.00 89.56 66 ALA A C 1
ATOM 527 O O . ALA A 1 66 ? 0.544 4.946 -8.923 1.00 89.56 66 ALA A O 1
ATOM 528 N N . ALA A 1 67 ? -0.258 3.655 -7.266 1.00 90.25 67 ALA A N 1
ATOM 529 C CA . ALA A 1 67 ? -0.258 2.397 -8.007 1.00 90.25 67 ALA A CA 1
ATOM 530 C C . ALA A 1 67 ? -1.144 2.470 -9.263 1.00 90.25 67 ALA A C 1
ATOM 532 O O . ALA A 1 67 ? -0.689 2.127 -10.352 1.00 90.25 67 ALA A O 1
ATOM 533 N N . GLU A 1 68 ? -2.357 3.016 -9.145 1.00 90.12 68 GLU A N 1
ATOM 534 C CA . GLU A 1 68 ? -3.280 3.214 -10.270 1.00 90.12 68 GLU A CA 1
ATOM 535 C C . GLU A 1 68 ? -2.686 4.105 -11.369 1.00 90.12 68 GLU A C 1
ATOM 537 O O . GLU A 1 68 ? -2.787 3.777 -12.551 1.00 90.12 68 GLU A O 1
ATOM 542 N N . ARG A 1 69 ? -2.025 5.210 -10.993 1.00 87.44 69 ARG A N 1
ATOM 543 C CA . ARG A 1 69 ? -1.341 6.109 -11.944 1.00 87.44 69 ARG A CA 1
ATOM 544 C C . ARG A 1 69 ? -0.188 5.427 -12.673 1.00 87.44 69 ARG A C 1
ATOM 546 O O . ARG A 1 69 ? 0.085 5.762 -13.819 1.00 87.44 69 ARG A O 1
ATOM 553 N N . LEU A 1 70 ? 0.474 4.489 -12.004 1.00 83.50 70 LEU A N 1
ATOM 554 C CA . LEU A 1 70 ? 1.582 3.703 -12.541 1.00 83.50 70 LEU A CA 1
ATOM 555 C C . LEU A 1 70 ? 1.110 2.437 -13.284 1.00 83.50 70 LEU A C 1
ATOM 557 O O . LEU A 1 70 ? 1.939 1.649 -13.731 1.00 83.50 70 LEU A O 1
ATOM 561 N N . GLY A 1 71 ? -0.206 2.216 -13.410 1.00 83.88 71 GLY A N 1
ATOM 562 C CA . GLY A 1 71 ? -0.777 1.030 -14.058 1.00 83.88 71 GLY A CA 1
ATOM 563 C C . GLY A 1 71 ? -0.613 -0.267 -13.257 1.00 83.88 71 GLY A C 1
ATOM 564 O O . GLY A 1 71 ? -0.885 -1.350 -13.770 1.00 83.88 71 GLY A O 1
ATOM 565 N N . VAL A 1 72 ? -0.193 -0.176 -11.996 1.00 76.81 72 VAL A N 1
ATOM 566 C CA . VAL A 1 72 ? 0.003 -1.319 -11.102 1.00 76.81 72 VAL A CA 1
ATOM 567 C C . VAL A 1 72 ? -1.361 -1.761 -10.580 1.00 76.81 72 VAL A C 1
ATOM 569 O O . VAL A 1 72 ? -1.966 -1.077 -9.758 1.00 76.81 72 VAL A O 1
ATOM 572 N N . GLY A 1 73 ? -1.866 -2.893 -11.077 1.00 62.88 73 GLY A N 1
ATOM 573 C CA . GLY A 1 73 ? -3.154 -3.464 -10.656 1.00 62.88 73 GLY A CA 1
ATOM 574 C C . GLY A 1 73 ? -4.212 -3.611 -11.754 1.00 62.88 73 GLY A C 1
ATOM 575 O O . GLY A 1 73 ? -5.309 -4.071 -11.454 1.00 62.88 73 GLY A O 1
ATOM 576 N N . ARG A 1 74 ? -3.904 -3.267 -13.015 1.00 51.78 74 ARG A N 1
ATOM 577 C CA . ARG A 1 74 ? -4.674 -3.733 -14.182 1.00 51.78 74 ARG A CA 1
ATOM 578 C C . ARG A 1 74 ? -3.953 -4.928 -14.809 1.00 51.78 74 ARG A C 1
ATOM 580 O O . ARG A 1 74 ? -3.152 -4.747 -15.720 1.00 51.78 74 ARG A O 1
ATOM 587 N N . ALA A 1 75 ? -4.208 -6.121 -14.288 1.00 41.28 75 ALA A N 1
ATOM 588 C CA . ALA A 1 75 ? -3.875 -7.395 -14.919 1.00 41.28 75 ALA A CA 1
ATOM 589 C C . ALA A 1 75 ? -5.096 -8.308 -14.813 1.00 41.28 75 ALA A C 1
ATOM 591 O O . ALA A 1 75 ? -5.743 -8.269 -13.739 1.00 41.28 75 ALA A O 1
#

Sequence (75 aa):
MTTDQQPVEHDPLSEEADLLTIREAQARVTERIRDLRQELQTLRDGGAHPVELEAVRGRLDHLVKAAERLGVGRA

Secondary structure (DSSP, 8-state):
-----------HHHHHHHHHHHHHHHHHHHHHHHHHHHHHHHHHHTT--HHHHHHHHHHHHHHHHHHHHTTTT--